Protein AF-A0A822ZE26-F1 (afdb_monomer_lite)

Structure (mmCIF, N/CA/C/O backbone):
data_AF-A0A822ZE26-F1
#
_entry.id   AF-A0A822ZE26-F1
#
loop_
_atom_site.group_PDB
_atom_site.id
_atom_site.type_symbol
_atom_site.label_atom_id
_atom_site.label_alt_id
_atom_site.label_comp_id
_atom_site.label_asym_id
_atom_site.label_entity_id
_atom_site.label_seq_id
_atom_site.pdbx_PDB_ins_code
_atom_site.Cartn_x
_atom_site.Cartn_y
_atom_site.Cartn_z
_atom_site.occupancy
_atom_site.B_iso_or_equiv
_atom_site.auth_seq_id
_atom_site.auth_comp_id
_atom_site.auth_asym_id
_atom_site.auth_atom_id
_atom_site.pdbx_PDB_model_num
ATOM 1 N N . MET A 1 1 ? 3.452 -26.596 19.863 1.00 40.47 1 MET A N 1
ATOM 2 C CA . MET A 1 1 ? 3.053 -25.620 18.832 1.00 40.47 1 MET A CA 1
ATOM 3 C C . MET A 1 1 ? 3.748 -24.331 19.234 1.00 40.47 1 MET A C 1
ATOM 5 O O . MET A 1 1 ? 3.285 -23.660 20.144 1.00 40.47 1 MET A O 1
ATOM 9 N N . GLU A 1 2 ? 4.978 -24.149 18.753 1.00 32.69 2 GLU A N 1
ATOM 10 C CA . GLU A 1 2 ? 5.875 -23.084 19.214 1.00 32.69 2 GLU A CA 1
ATOM 11 C C . GLU A 1 2 ? 5.427 -21.727 18.678 1.00 32.69 2 GLU A C 1
ATOM 13 O O . GLU A 1 2 ? 5.237 -21.546 17.477 1.00 32.69 2 GLU A O 1
ATOM 18 N N . THR A 1 3 ? 5.271 -20.776 19.589 1.00 40.97 3 THR A N 1
ATOM 19 C CA . THR A 1 3 ? 5.114 -19.358 19.300 1.00 40.97 3 THR A CA 1
ATOM 20 C C . THR A 1 3 ? 6.465 -18.793 18.876 1.00 40.97 3 THR A C 1
ATOM 22 O O . THR A 1 3 ? 7.366 -18.614 19.694 1.00 40.97 3 THR A O 1
ATOM 25 N N . SER A 1 4 ? 6.618 -18.509 17.584 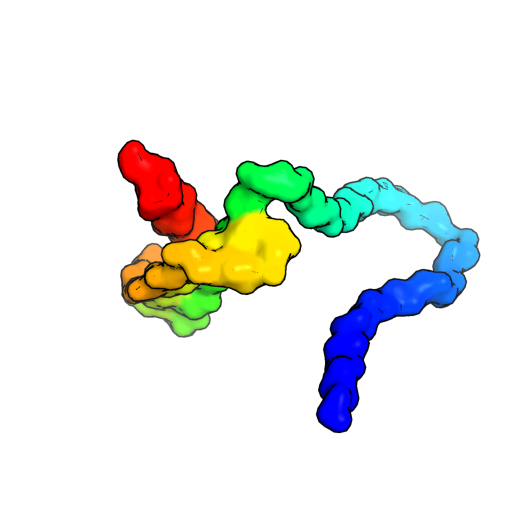1.00 39.78 4 SER A N 1
ATOM 26 C CA . SER A 1 4 ? 7.766 -17.772 17.061 1.00 39.78 4 SER A CA 1
ATOM 27 C C . SER A 1 4 ? 7.760 -16.362 17.653 1.00 39.78 4 SER A C 1
ATOM 29 O O . SER A 1 4 ? 6.996 -15.494 17.234 1.00 39.78 4 SER A O 1
ATOM 31 N N . GLN A 1 5 ? 8.582 -16.147 18.678 1.00 40.41 5 GLN A N 1
ATOM 32 C CA . GLN A 1 5 ? 8.841 -14.827 19.234 1.00 40.41 5 GLN A CA 1
ATOM 33 C C . GLN A 1 5 ? 9.514 -13.978 18.153 1.00 40.41 5 GLN A C 1
ATOM 35 O O . GLN A 1 5 ? 10.611 -14.291 17.692 1.00 40.41 5 GLN A O 1
ATOM 40 N N . ILE A 1 6 ? 8.834 -12.912 17.733 1.00 41.94 6 ILE A N 1
ATOM 41 C CA . ILE A 1 6 ? 9.416 -11.867 16.894 1.00 41.94 6 ILE A CA 1
ATOM 42 C C . ILE A 1 6 ? 10.587 -11.276 17.681 1.00 41.94 6 ILE A C 1
ATOM 44 O O . ILE A 1 6 ? 10.407 -10.685 18.746 1.00 41.94 6 ILE A O 1
ATOM 48 N N . LEU A 1 7 ? 11.793 -11.502 17.168 1.00 35.84 7 LEU A N 1
ATOM 49 C CA . LEU A 1 7 ? 13.047 -11.047 17.746 1.00 35.84 7 LEU A CA 1
ATOM 50 C C . LEU A 1 7 ? 13.082 -9.509 17.699 1.00 35.84 7 LEU A C 1
ATOM 52 O O . LEU A 1 7 ? 13.409 -8.917 16.672 1.00 35.84 7 LEU A O 1
ATOM 56 N N . LEU A 1 8 ? 12.729 -8.841 18.798 1.00 41.94 8 LEU A N 1
ATOM 57 C CA . LEU A 1 8 ? 13.092 -7.437 18.978 1.00 41.94 8 LEU A CA 1
ATOM 58 C C . LEU A 1 8 ? 14.615 -7.372 19.191 1.00 41.94 8 LEU A C 1
ATOM 60 O O . LEU A 1 8 ? 15.139 -8.152 19.994 1.00 41.94 8 LEU A O 1
ATOM 64 N N . PRO A 1 9 ? 15.351 -6.491 18.489 1.00 40.31 9 PRO A N 1
ATOM 65 C CA . PRO A 1 9 ? 16.794 -6.398 18.649 1.00 40.31 9 PRO A CA 1
ATOM 66 C C . PRO A 1 9 ? 17.147 -6.017 20.092 1.00 40.31 9 PRO A C 1
ATOM 68 O O . PRO A 1 9 ? 16.744 -4.979 20.616 1.00 40.31 9 PRO A O 1
ATOM 71 N N . ARG A 1 10 ? 17.901 -6.919 20.723 1.00 38.12 10 ARG A N 1
ATOM 72 C CA . ARG A 1 10 ? 18.459 -6.837 22.073 1.00 38.12 10 ARG A CA 1
ATOM 73 C C . ARG A 1 10 ? 19.414 -5.638 22.145 1.00 38.12 10 ARG A C 1
ATOM 75 O O . ARG A 1 10 ? 20.436 -5.621 21.463 1.00 38.12 10 ARG A O 1
ATOM 82 N N . LEU A 1 11 ? 19.069 -4.628 22.943 1.00 51.84 11 LEU A N 1
ATOM 83 C CA . LEU A 1 11 ? 19.940 -3.495 23.262 1.00 51.84 11 LEU A CA 1
ATOM 84 C C . LEU A 1 11 ? 21.046 -3.960 24.208 1.00 51.84 11 LEU A C 1
ATOM 86 O O . LEU A 1 11 ? 20.852 -3.977 25.420 1.00 51.84 11 LEU A O 1
ATOM 90 N N . GLU A 1 12 ? 22.211 -4.303 23.669 1.00 45.56 12 GLU A N 1
ATOM 91 C CA . GLU A 1 12 ? 23.421 -4.452 24.473 1.00 45.56 12 GLU A CA 1
ATOM 92 C C . GLU A 1 12 ? 24.575 -3.678 23.812 1.00 45.56 12 GLU A C 1
ATOM 94 O O . GLU A 1 12 ? 25.072 -4.036 22.749 1.00 45.56 12 GLU A O 1
ATOM 99 N N . ASN A 1 13 ? 24.985 -2.605 24.500 1.00 43.50 13 ASN A N 1
ATOM 100 C CA . ASN A 1 13 ? 26.258 -1.883 24.394 1.00 43.50 13 ASN A CA 1
ATOM 101 C C . ASN A 1 13 ? 26.494 -0.955 23.186 1.00 43.50 13 ASN A C 1
ATOM 103 O O . ASN A 1 13 ? 27.100 -1.321 22.185 1.00 43.50 13 ASN A O 1
ATOM 107 N N . CYS A 1 14 ? 26.192 0.332 23.375 1.00 39.91 14 CYS A N 1
ATOM 108 C CA . CYS A 1 14 ? 26.929 1.424 22.732 1.00 39.91 14 CYS A CA 1
ATOM 109 C C . CYS A 1 14 ? 27.424 2.389 23.815 1.00 39.91 14 CYS A C 1
ATOM 111 O O . CYS A 1 14 ? 26.717 3.302 24.234 1.00 39.91 14 CYS A O 1
ATOM 113 N N . SER A 1 15 ? 28.643 2.159 24.299 1.00 46.75 15 SER A N 1
ATOM 114 C CA . SER A 1 15 ? 29.382 3.095 25.143 1.00 46.75 15 SER A CA 1
ATOM 115 C C . SER A 1 15 ? 30.276 4.002 24.290 1.00 46.75 15 SER A C 1
ATOM 117 O O . SER A 1 15 ? 31.104 3.509 23.531 1.00 46.75 15 SER A O 1
ATOM 119 N N . LEU A 1 16 ? 30.130 5.315 24.515 1.00 50.00 16 LEU A N 1
ATOM 120 C CA . LEU A 1 16 ? 31.078 6.412 24.258 1.00 50.00 16 LEU A CA 1
ATOM 121 C C . LEU A 1 16 ? 31.517 6.656 22.802 1.00 50.00 16 LEU A C 1
ATOM 123 O O . LEU A 1 16 ? 32.584 6.246 22.359 1.00 50.00 16 LEU A O 1
ATOM 127 N N . GLY A 1 17 ? 30.748 7.493 22.110 1.00 39.28 17 GLY A N 1
ATOM 128 C CA . GLY A 1 17 ? 31.186 8.201 20.912 1.00 39.28 17 GLY A CA 1
ATOM 129 C C . GLY A 1 17 ? 30.169 9.275 20.558 1.00 39.28 17 GLY A C 1
ATOM 130 O O . GLY A 1 17 ? 28.975 9.002 20.536 1.00 39.28 17 GLY A O 1
ATOM 131 N N . ASN A 1 18 ? 30.629 10.506 20.350 1.00 51.47 18 ASN A N 1
ATOM 132 C CA . ASN A 1 18 ? 29.818 11.680 20.031 1.00 51.47 18 ASN A CA 1
ATOM 133 C C . ASN A 1 18 ? 29.145 11.530 18.651 1.00 51.47 18 ASN A C 1
ATOM 135 O O . ASN A 1 18 ? 29.582 12.107 17.658 1.00 51.47 18 ASN A O 1
ATOM 139 N N . CYS A 1 19 ? 28.101 10.712 18.576 1.00 47.06 19 CYS A N 1
ATOM 140 C CA . CYS A 1 19 ? 27.209 10.620 17.436 1.00 47.06 19 CYS A CA 1
ATOM 141 C C . CYS A 1 19 ? 26.096 11.634 17.679 1.00 47.06 19 CYS A C 1
ATOM 143 O O . CYS A 1 19 ? 25.377 11.525 18.671 1.00 47.06 19 CYS A O 1
ATOM 145 N N . LYS A 1 20 ? 25.937 12.623 16.792 1.00 50.94 20 LYS A N 1
ATOM 146 C CA . LYS A 1 20 ? 24.707 13.420 16.740 1.00 50.94 20 LYS A CA 1
ATOM 147 C C . LYS A 1 20 ? 23.558 12.432 16.558 1.00 50.94 20 LYS A C 1
ATOM 149 O O . LYS A 1 20 ? 23.343 11.962 15.443 1.00 50.94 20 LYS A O 1
ATOM 154 N N . SER A 1 21 ? 22.884 12.054 17.643 1.00 53.81 21 SER A N 1
ATOM 155 C CA . SER A 1 21 ? 21.741 11.160 17.562 1.00 53.81 21 SER A CA 1
ATOM 156 C C . SER A 1 21 ? 20.648 11.951 16.858 1.00 53.81 21 SER A C 1
ATOM 158 O O . SER A 1 21 ? 19.973 12.775 17.476 1.00 53.81 21 SER A O 1
ATOM 160 N N . GLY A 1 22 ? 20.494 11.749 15.548 1.00 57.78 22 GLY A N 1
ATOM 161 C CA . GLY A 1 22 ? 19.194 11.974 14.938 1.00 57.78 22 GLY A CA 1
ATOM 162 C C . GLY A 1 22 ? 18.213 11.206 15.810 1.00 57.78 22 GLY A C 1
ATOM 163 O O . GLY A 1 22 ? 18.431 10.020 16.054 1.00 57.78 22 GLY A O 1
ATOM 164 N N . SER A 1 23 ? 17.243 11.897 16.404 1.00 64.06 23 SER A N 1
ATOM 165 C CA . SER A 1 23 ? 16.259 11.256 17.264 1.00 64.06 23 SER A CA 1
ATOM 166 C C . SER A 1 23 ? 15.538 10.215 16.420 1.00 64.06 23 SER A C 1
ATOM 168 O O . SER A 1 23 ? 14.686 10.556 15.600 1.00 64.06 23 SER A O 1
ATOM 170 N N . THR A 1 24 ? 15.910 8.950 16.559 1.00 65.56 24 THR A N 1
ATOM 171 C CA . THR A 1 24 ? 15.146 7.863 15.973 1.00 65.56 24 THR A CA 1
ATOM 172 C C . THR A 1 24 ? 13.869 7.782 16.789 1.00 65.56 24 THR A C 1
ATOM 174 O O . THR A 1 24 ? 13.882 7.314 17.929 1.00 65.56 24 THR A O 1
ATOM 177 N N . SER A 1 25 ? 12.771 8.303 16.252 1.00 76.38 25 SER A N 1
ATOM 178 C CA . SER A 1 25 ? 11.455 8.000 16.790 1.00 76.38 25 SER A CA 1
ATOM 179 C C . SER A 1 25 ? 11.162 6.543 16.451 1.00 76.38 25 SER A C 1
ATOM 181 O O . SER A 1 25 ? 10.996 6.164 15.293 1.00 76.38 25 SER A O 1
ATOM 183 N N . PHE A 1 26 ? 11.153 5.693 17.470 1.00 81.56 26 PHE A N 1
ATOM 184 C CA . PHE A 1 26 ? 10.660 4.335 17.304 1.00 81.56 26 PHE A CA 1
ATOM 185 C C . PHE A 1 26 ? 9.156 4.400 17.065 1.00 81.56 26 PHE A C 1
ATOM 187 O O . PHE A 1 26 ? 8.441 5.051 17.832 1.00 81.56 26 PHE A O 1
ATOM 194 N N . TRP A 1 27 ? 8.684 3.724 16.017 1.00 79.00 27 TRP A N 1
ATOM 195 C CA . TRP A 1 27 ? 7.255 3.599 15.754 1.00 79.00 27 TRP A CA 1
ATOM 196 C C . TRP A 1 27 ? 6.554 3.046 16.998 1.00 79.00 27 TRP A C 1
ATOM 198 O O . TRP A 1 27 ? 6.953 2.010 17.531 1.00 79.00 27 TRP A O 1
ATOM 208 N N . GLN A 1 28 ? 5.530 3.758 17.462 1.00 81.00 28 GLN A N 1
ATOM 209 C CA . GLN A 1 28 ? 4.657 3.303 18.536 1.00 81.00 28 GLN A CA 1
ATOM 210 C C . GLN A 1 28 ? 3.336 2.840 17.924 1.00 81.00 28 GLN A C 1
ATOM 212 O O . GLN A 1 28 ? 2.847 3.487 16.991 1.00 81.00 28 GLN A O 1
ATOM 217 N N . PRO A 1 29 ? 2.746 1.741 18.422 1.00 74.94 29 PRO A N 1
ATOM 218 C CA . PRO A 1 29 ? 1.422 1.346 17.980 1.00 74.94 29 PRO A CA 1
ATOM 219 C C . PRO A 1 29 ? 0.398 2.439 18.307 1.00 74.94 29 PRO A C 1
ATOM 221 O O . PRO A 1 29 ? 0.513 3.091 19.349 1.00 74.94 29 PRO A O 1
ATOM 224 N N . PRO A 1 30 ? -0.598 2.658 17.431 1.00 77.75 30 PRO A N 1
ATOM 225 C CA . PRO A 1 30 ? -1.690 3.567 17.737 1.00 77.75 30 PRO A CA 1
ATOM 226 C C . PRO A 1 30 ? -2.506 3.040 18.928 1.00 77.75 30 PRO A C 1
ATOM 228 O O . PRO A 1 30 ? -2.455 1.853 19.261 1.00 77.75 30 PRO A O 1
ATOM 231 N N . SER A 1 31 ? -3.257 3.926 19.582 1.00 84.56 31 SER A N 1
ATOM 232 C CA . SER A 1 31 ? -4.134 3.569 20.701 1.00 84.56 31 SER A CA 1
ATOM 233 C C . SER A 1 31 ? -5.181 2.518 20.310 1.00 84.56 31 SER A C 1
ATOM 235 O O . SER A 1 31 ? -5.540 2.377 19.139 1.00 84.56 31 SER A O 1
ATOM 237 N N . ALA A 1 32 ? -5.724 1.806 21.299 1.00 86.06 32 ALA A N 1
ATOM 238 C CA . ALA A 1 32 ? -6.900 0.967 21.083 1.00 86.06 32 ALA A CA 1
ATOM 239 C C . ALA A 1 32 ? -8.054 1.795 20.482 1.00 86.06 32 ALA A C 1
ATOM 241 O O . ALA A 1 32 ? -8.221 2.968 20.823 1.00 86.06 32 ALA A O 1
ATOM 242 N N . GLY A 1 33 ? -8.828 1.192 19.577 1.00 85.19 33 GLY A N 1
ATOM 243 C CA . GLY A 1 33 ? -9.900 1.878 18.843 1.00 85.19 33 GLY A CA 1
ATOM 244 C C . GLY A 1 33 ? -9.437 2.673 17.615 1.00 85.19 33 GLY A C 1
ATOM 245 O O . GLY A 1 33 ? -10.253 3.347 16.995 1.00 85.19 33 GLY A O 1
ATOM 246 N N . THR A 1 34 ? -8.155 2.587 17.246 1.00 89.25 34 THR A N 1
ATOM 247 C CA . THR A 1 34 ? -7.632 3.142 15.988 1.00 89.25 34 THR A CA 1
ATOM 248 C C . THR A 1 34 ? -7.376 2.026 14.982 1.00 89.25 34 THR A C 1
ATOM 250 O O . THR A 1 34 ? -6.938 0.936 15.359 1.00 89.25 34 THR A O 1
ATOM 253 N N . LEU A 1 35 ? -7.586 2.319 13.700 1.00 89.50 35 LEU A N 1
ATOM 254 C CA . LEU A 1 35 ? -7.201 1.433 12.605 1.00 89.50 35 LEU A CA 1
ATOM 255 C C . LEU A 1 35 ? -5.781 1.761 12.135 1.00 89.50 35 LEU A C 1
ATOM 257 O O . LEU A 1 35 ? -5.336 2.911 12.144 1.00 89.50 35 LEU A O 1
ATOM 261 N N . LYS A 1 36 ? -5.045 0.717 11.763 1.00 91.50 36 LYS A N 1
ATOM 262 C CA . LYS A 1 36 ? -3.710 0.785 11.183 1.00 91.50 36 LYS A CA 1
ATOM 263 C C . LYS A 1 36 ? -3.782 0.332 9.736 1.00 91.50 36 LYS A C 1
ATOM 265 O O . LYS A 1 36 ? -4.242 -0.772 9.459 1.00 91.50 36 LYS A O 1
ATOM 270 N N . ILE A 1 37 ? -3.205 1.139 8.855 1.00 93.88 37 ILE A N 1
ATOM 271 C CA . ILE A 1 37 ? -3.006 0.793 7.452 1.00 93.88 37 ILE A CA 1
ATOM 272 C C . ILE A 1 37 ? -1.543 0.386 7.263 1.00 93.88 37 ILE A C 1
ATOM 274 O O . ILE A 1 37 ? -0.617 1.128 7.596 1.00 93.88 37 ILE A O 1
ATOM 278 N N . ASN A 1 38 ? -1.331 -0.830 6.779 1.00 94.56 38 ASN A N 1
ATOM 279 C CA . ASN A 1 38 ? -0.045 -1.339 6.329 1.00 94.56 38 ASN A CA 1
ATOM 280 C C . ASN A 1 38 ? -0.044 -1.268 4.800 1.00 94.56 38 ASN A C 1
ATOM 282 O O . ASN A 1 38 ? -0.951 -1.818 4.184 1.00 94.56 38 ASN A O 1
ATOM 286 N N . VAL A 1 39 ? 0.953 -0.612 4.211 1.00 96.56 39 VAL A N 1
ATOM 287 C CA . VAL A 1 39 ? 1.108 -0.481 2.756 1.00 96.56 39 VAL A CA 1
ATOM 288 C C . VAL A 1 39 ? 2.402 -1.146 2.316 1.00 96.56 39 VAL A C 1
ATOM 290 O O . VAL A 1 39 ? 3.344 -1.218 3.108 1.00 96.56 39 VAL A O 1
ATOM 293 N N . ASP A 1 40 ? 2.416 -1.637 1.087 1.00 97.31 40 ASP A N 1
ATOM 294 C CA . ASP A 1 40 ? 3.596 -2.171 0.415 1.00 97.31 40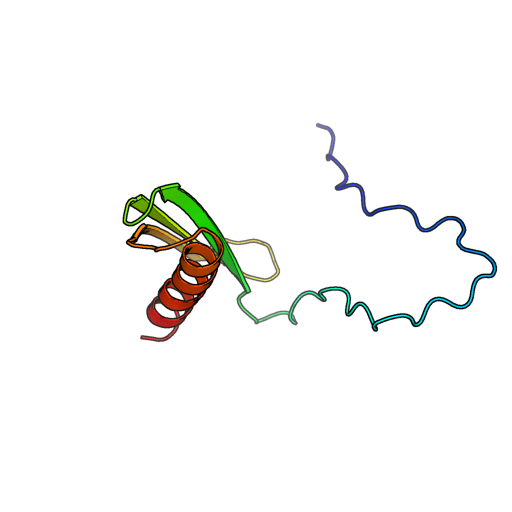 ASP A CA 1
ATOM 295 C C . ASP A 1 40 ? 3.461 -1.946 -1.097 1.00 97.31 40 ASP A C 1
ATOM 297 O O . ASP A 1 40 ? 2.346 -1.820 -1.627 1.00 97.31 40 ASP A O 1
ATOM 301 N N . ASP A 1 41 ? 4.587 -1.910 -1.800 1.00 97.62 41 ASP A N 1
ATOM 302 C CA . ASP A 1 41 ? 4.619 -1.777 -3.252 1.00 97.62 41 ASP A CA 1
ATOM 303 C C . ASP A 1 41 ? 5.427 -2.885 -3.929 1.00 97.62 41 ASP A C 1
ATOM 305 O O . ASP A 1 41 ? 6.252 -3.579 -3.339 1.00 97.62 41 ASP A O 1
ATOM 309 N N . GLY A 1 42 ? 5.164 -3.063 -5.220 1.00 97.75 42 GLY A N 1
ATOM 310 C CA . GLY A 1 42 ? 6.022 -3.854 -6.086 1.00 97.75 42 GLY A CA 1
ATOM 311 C C . GLY A 1 42 ? 6.490 -3.007 -7.253 1.00 97.75 42 GLY A C 1
ATOM 312 O O . GLY A 1 42 ? 5.676 -2.635 -8.093 1.00 97.75 42 GLY A O 1
ATOM 313 N N . PHE A 1 43 ?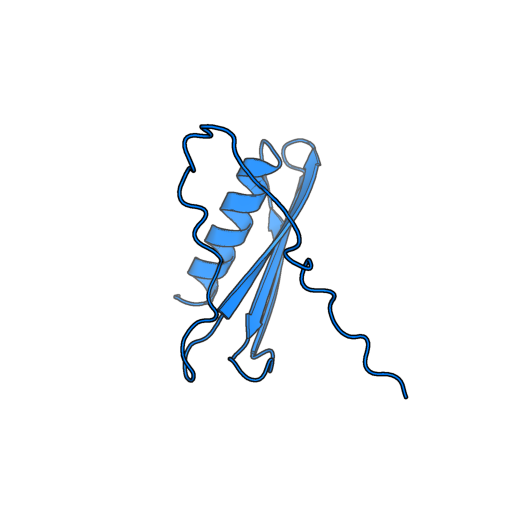 7.795 -2.769 -7.378 1.00 98.25 43 PHE A N 1
ATOM 314 C CA . PHE A 1 43 ? 8.381 -2.075 -8.524 1.00 98.25 43 PHE A CA 1
ATOM 315 C C . PHE A 1 43 ? 9.281 -3.003 -9.346 1.00 98.25 43 PHE A C 1
ATOM 317 O O . PHE A 1 43 ? 10.264 -3.544 -8.844 1.00 98.25 43 PHE A O 1
ATOM 324 N N . ILE A 1 44 ? 8.974 -3.155 -10.640 1.00 97.94 44 ILE A N 1
ATOM 325 C CA . ILE A 1 44 ? 9.784 -3.952 -11.581 1.00 97.94 44 ILE A CA 1
ATOM 326 C C . ILE A 1 44 ? 10.561 -3.037 -12.528 1.00 97.94 44 ILE A C 1
ATOM 328 O O . ILE A 1 44 ? 11.762 -3.200 -12.732 1.00 97.94 44 ILE A O 1
ATOM 332 N N . SER A 1 45 ? 9.862 -2.090 -13.151 1.00 97.62 45 SER A N 1
ATOM 333 C CA . SER A 1 45 ? 10.424 -1.146 -14.116 1.00 97.62 45 SER A CA 1
ATOM 334 C C . SER A 1 45 ? 9.516 0.081 -14.227 1.00 97.62 45 SER A C 1
ATOM 336 O O . SER A 1 45 ? 8.369 0.026 -13.775 1.00 97.62 45 SER A O 1
ATOM 338 N N . PRO A 1 46 ? 9.957 1.179 -14.868 1.00 97.31 46 PRO A N 1
ATOM 339 C CA . PRO A 1 46 ? 9.083 2.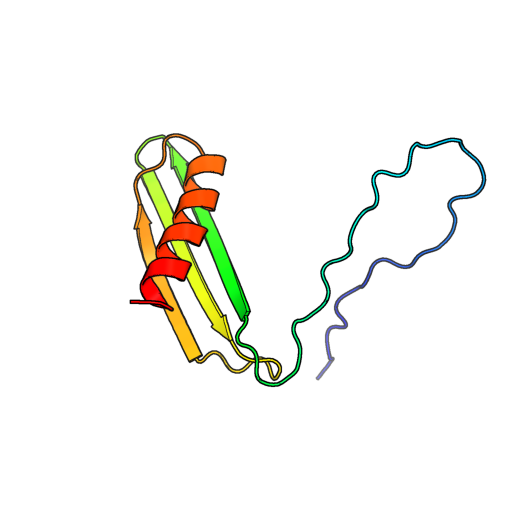319 -15.122 1.00 97.31 46 PRO A CA 1
ATOM 340 C C . PRO A 1 46 ? 7.762 1.891 -15.777 1.00 97.31 46 PRO A C 1
ATOM 342 O O . PRO A 1 46 ? 7.764 1.082 -16.706 1.00 97.31 46 PRO A O 1
ATOM 345 N N . ASN A 1 47 ? 6.644 2.419 -15.272 1.00 95.88 47 ASN A N 1
ATOM 346 C CA . ASN A 1 47 ? 5.271 2.071 -15.674 1.00 95.88 47 ASN A CA 1
ATOM 347 C C . ASN A 1 47 ? 4.870 0.598 -15.452 1.00 95.88 47 ASN A C 1
ATOM 349 O O . ASN A 1 47 ? 3.878 0.138 -16.009 1.00 95.88 47 ASN A O 1
ATOM 353 N N . LYS A 1 48 ? 5.628 -0.157 -14.652 1.00 97.75 48 LYS A N 1
ATOM 354 C CA . LYS A 1 48 ? 5.280 -1.515 -14.234 1.00 97.75 48 LYS A CA 1
ATOM 355 C C . LYS A 1 48 ? 5.501 -1.651 -12.735 1.00 97.75 48 LYS A C 1
ATOM 357 O O . LYS A 1 48 ? 6.574 -2.062 -12.282 1.00 97.75 48 LYS A O 1
ATOM 362 N N . ALA A 1 49 ? 4.466 -1.282 -11.994 1.00 98.12 49 ALA A N 1
ATOM 363 C CA . ALA A 1 49 ? 4.426 -1.400 -10.553 1.00 98.12 49 ALA A CA 1
ATOM 364 C C . ALA A 1 49 ? 3.069 -1.939 -10.075 1.00 98.12 49 ALA A C 1
ATOM 366 O O . ALA A 1 49 ? 2.117 -2.075 -10.847 1.00 98.12 49 ALA A O 1
ATOM 367 N N . SER A 1 50 ? 2.988 -2.252 -8.793 1.00 98.06 50 SER A N 1
ATOM 368 C CA . SER A 1 50 ? 1.773 -2.635 -8.084 1.00 98.06 50 SER A CA 1
ATOM 369 C C . SER A 1 50 ? 1.767 -2.009 -6.699 1.00 98.06 50 SER A C 1
ATOM 371 O O . SER A 1 50 ? 2.820 -1.646 -6.182 1.00 98.06 50 SER A O 1
ATOM 373 N N . PHE A 1 51 ? 0.591 -1.916 -6.098 1.00 97.62 51 PHE A N 1
ATOM 374 C CA . PHE A 1 51 ? 0.428 -1.558 -4.697 1.00 97.62 51 PHE A CA 1
ATOM 375 C C . PHE A 1 51 ? -0.398 -2.623 -3.986 1.00 97.62 51 PHE A C 1
ATOM 377 O O . PHE A 1 51 ? -1.203 -3.320 -4.612 1.00 97.62 51 PHE A O 1
ATOM 384 N N . GLY A 1 52 ? -0.220 -2.711 -2.676 1.00 97.19 52 GLY A N 1
ATOM 385 C CA . GLY A 1 52 ? -1.105 -3.444 -1.792 1.00 97.19 52 GLY A CA 1
ATOM 386 C C . GLY A 1 52 ? -1.228 -2.721 -0.463 1.00 97.19 52 GLY A C 1
ATOM 387 O O . GLY A 1 52 ? -0.278 -2.099 0.015 1.00 97.19 52 GLY A O 1
ATOM 388 N N . PHE A 1 53 ? -2.402 -2.808 0.147 1.00 96.94 53 PHE A N 1
ATOM 389 C CA . PHE A 1 53 ? -2.576 -2.381 1.523 1.00 96.94 53 PHE A CA 1
ATOM 390 C C . PHE A 1 53 ? -3.517 -3.304 2.283 1.00 96.94 53 PHE A C 1
ATOM 392 O O . PHE A 1 53 ? -4.344 -4.013 1.708 1.00 96.94 53 PHE A O 1
ATOM 399 N N . LEU A 1 54 ? -3.384 -3.275 3.604 1.00 95.75 54 LEU A N 1
ATOM 400 C CA . LEU A 1 54 ? -4.347 -3.865 4.518 1.00 95.75 54 LEU A CA 1
ATOM 401 C C . LEU A 1 54 ? -4.650 -2.897 5.653 1.00 95.75 54 LEU A C 1
ATOM 403 O O . LEU A 1 54 ? -3.753 -2.247 6.194 1.00 95.75 54 LEU A O 1
ATOM 407 N N . GLU A 1 55 ? -5.917 -2.848 6.030 1.00 94.19 55 GLU A N 1
ATOM 408 C CA . GLU A 1 55 ? -6.402 -2.153 7.209 1.00 94.19 55 GLU A CA 1
ATOM 409 C C . GLU A 1 55 ? -6.688 -3.171 8.310 1.00 94.19 55 GLU A C 1
ATOM 411 O O . GLU A 1 55 ? -7.308 -4.217 8.083 1.00 94.19 55 GLU A O 1
ATOM 416 N N . ARG A 1 56 ? -6.209 -2.883 9.518 1.00 92.62 56 ARG A N 1
ATOM 417 C CA . ARG A 1 56 ? -6.372 -3.755 10.680 1.00 92.62 56 ARG A CA 1
ATOM 418 C C . ARG A 1 56 ? -6.521 -2.974 11.972 1.00 92.62 56 ARG A C 1
ATOM 420 O O . ARG A 1 56 ? -5.993 -1.872 12.096 1.00 92.62 56 ARG A O 1
ATOM 427 N N . ASP A 1 57 ? -7.171 -3.574 12.955 1.00 90.25 57 ASP A N 1
ATOM 428 C CA . ASP A 1 57 ? -7.251 -3.003 14.298 1.00 90.25 57 ASP A CA 1
ATOM 429 C C . ASP A 1 57 ? -6.054 -3.388 15.188 1.00 90.25 57 ASP A C 1
ATOM 431 O O . ASP A 1 57 ? -5.080 -4.029 14.764 1.00 90.25 57 ASP A O 1
ATOM 435 N N . SER A 1 58 ? -6.121 -2.956 16.450 1.00 87.62 58 SER A N 1
ATOM 436 C CA . SER A 1 58 ? -5.123 -3.239 17.482 1.00 87.62 58 SER A CA 1
ATOM 437 C C . SER A 1 58 ? -5.061 -4.709 17.908 1.00 87.62 58 SER A C 1
ATOM 439 O O . SER A 1 58 ? -4.039 -5.121 18.452 1.00 87.62 58 SER A O 1
ATOM 441 N N . GLU A 1 59 ? -6.111 -5.497 17.664 1.00 87.31 59 GLU A N 1
ATOM 442 C CA . GLU A 1 59 ? -6.138 -6.941 17.938 1.00 87.31 59 GLU A CA 1
ATOM 443 C C . GLU A 1 59 ? -5.558 -7.754 16.769 1.00 87.31 59 GLU A C 1
ATOM 445 O O . GLU A 1 59 ? -5.309 -8.952 16.891 1.00 87.31 59 GLU A O 1
ATOM 450 N N . GLY A 1 60 ? -5.273 -7.088 15.646 1.00 85.81 60 GLY A N 1
ATOM 451 C CA . GLY A 1 60 ? -4.746 -7.707 14.438 1.00 85.81 60 GLY A CA 1
ATOM 452 C C . GLY A 1 60 ? -5.833 -8.263 13.524 1.00 85.81 60 GLY A C 1
ATOM 453 O O . GLY A 1 60 ? -5.492 -8.938 12.552 1.00 85.81 60 GLY A O 1
ATOM 454 N N . VAL A 1 61 ? -7.111 -7.970 13.788 1.00 91.19 61 VAL A N 1
ATOM 455 C CA . VAL A 1 61 ? -8.196 -8.318 12.870 1.00 91.19 61 VAL A CA 1
ATOM 456 C C . VAL A 1 61 ? -8.056 -7.450 11.632 1.00 91.19 61 VAL A C 1
ATOM 458 O O . VAL A 1 61 ? -7.961 -6.225 11.716 1.00 91.19 61 VAL A O 1
ATOM 461 N N . CYS A 1 62 ? -8.011 -8.101 10.475 1.00 93.19 62 CYS A N 1
ATOM 462 C CA . CYS A 1 62 ? -7.976 -7.424 9.194 1.00 93.19 62 CYS A CA 1
ATOM 463 C C . CYS A 1 62 ? -9.403 -7.096 8.754 1.00 93.19 62 CYS A C 1
ATOM 465 O O . CYS A 1 62 ? -10.238 -7.991 8.627 1.00 93.19 62 CYS A O 1
ATOM 467 N N . TRP A 1 63 ? -9.660 -5.812 8.531 1.00 91.81 63 TRP A N 1
ATOM 468 C CA . TRP A 1 63 ? -10.962 -5.293 8.118 1.00 91.81 63 TRP A CA 1
ATOM 469 C C . TRP A 1 63 ? -11.053 -5.151 6.600 1.00 91.81 63 TRP A C 1
ATOM 471 O O . TRP A 1 63 ? -12.130 -5.311 6.028 1.00 91.81 63 TRP A O 1
ATOM 481 N N . MET A 1 64 ? -9.919 -4.891 5.947 1.00 92.69 64 MET A N 1
ATOM 482 C CA . MET A 1 64 ? -9.855 -4.640 4.514 1.00 92.69 64 MET A CA 1
ATOM 483 C C . MET A 1 64 ? -8.486 -4.999 3.948 1.00 92.69 64 MET A C 1
ATOM 485 O O . MET A 1 64 ? -7.463 -4.799 4.604 1.00 92.69 64 MET A O 1
ATOM 489 N N . ILE A 1 65 ? -8.483 -5.498 2.715 1.00 95.44 65 ILE A N 1
ATOM 490 C CA . ILE A 1 65 ? -7.291 -5.726 1.901 1.00 95.44 65 ILE A CA 1
ATOM 491 C C . ILE A 1 65 ? -7.640 -5.305 0.483 1.00 95.44 65 ILE A C 1
ATOM 493 O O . ILE A 1 65 ? -8.695 -5.687 -0.021 1.00 95.44 65 ILE A O 1
ATOM 497 N N . GLU A 1 66 ? -6.750 -4.566 -0.159 1.00 96.06 66 GLU A N 1
ATOM 498 C CA . GLU A 1 66 ? -6.896 -4.187 -1.559 1.00 96.06 66 GLU A CA 1
ATOM 499 C C . GLU A 1 66 ? -5.516 -4.105 -2.210 1.00 96.06 66 GLU A C 1
ATOM 501 O O . GLU A 1 66 ? -4.490 -3.931 -1.541 1.00 96.06 66 GLU A O 1
ATOM 506 N N . GLY A 1 67 ? -5.479 -4.253 -3.528 1.00 96.50 67 GLY A N 1
ATOM 507 C CA . GLY A 1 67 ? -4.242 -4.136 -4.274 1.00 96.50 67 GLY A CA 1
ATOM 508 C C . GLY A 1 67 ? -4.467 -4.200 -5.770 1.00 96.50 67 GLY A C 1
ATOM 509 O O . GLY A 1 67 ? -5.437 -4.765 -6.270 1.00 96.50 67 GLY A O 1
ATOM 510 N N . GLY A 1 68 ? -3.529 -3.632 -6.513 1.00 96.56 68 GLY A N 1
ATOM 511 C CA . GLY A 1 68 ? -3.686 -3.532 -7.949 1.00 96.56 68 GLY A CA 1
ATOM 512 C C . GLY A 1 68 ? -2.439 -3.061 -8.675 1.00 96.56 68 GLY A C 1
ATOM 513 O O . GLY A 1 68 ? -1.418 -2.734 -8.060 1.00 96.56 68 GLY A O 1
ATOM 514 N N . PRO A 1 69 ? -2.498 -3.041 -10.014 1.00 97.19 69 PRO A N 1
ATOM 515 C CA . PRO A 1 69 ? -1.443 -2.456 -10.820 1.00 97.19 69 PRO A CA 1
ATOM 516 C C . PRO A 1 69 ? -1.389 -0.938 -10.608 1.00 97.19 69 PRO A C 1
ATOM 518 O O . PRO A 1 69 ? -2.415 -0.273 -10.487 1.00 97.19 69 PRO A O 1
ATO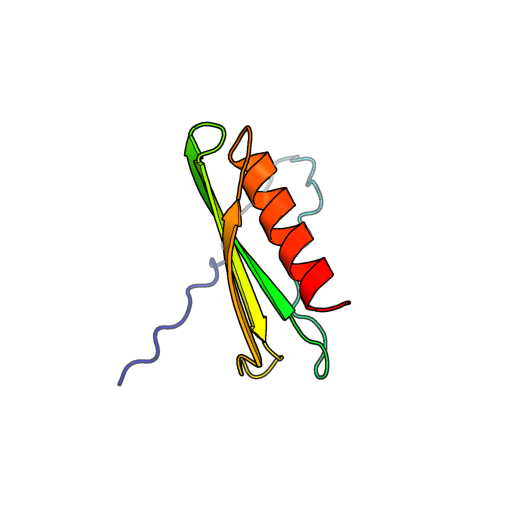M 521 N N . THR A 1 70 ? -0.185 -0.372 -10.636 1.00 95.75 70 THR A N 1
ATOM 522 C CA . THR A 1 70 ? 0.028 1.077 -10.665 1.00 95.75 70 THR A CA 1
ATOM 523 C C . THR A 1 70 ? 1.182 1.438 -11.594 1.00 95.75 70 THR A C 1
ATOM 525 O O . THR A 1 70 ? 2.014 0.611 -11.967 1.00 95.75 70 THR A O 1
ATOM 528 N N . ASN A 1 71 ? 1.242 2.706 -11.983 1.00 96.25 71 ASN A N 1
ATOM 529 C CA . ASN A 1 71 ? 2.344 3.237 -12.775 1.00 96.25 71 ASN A CA 1
ATOM 530 C C . ASN A 1 71 ? 3.268 4.040 -11.870 1.00 96.25 71 ASN A C 1
ATOM 532 O O . ASN A 1 71 ? 2.833 5.021 -11.277 1.00 96.25 71 ASN A O 1
ATOM 536 N N . ALA A 1 72 ? 4.549 3.695 -11.812 1.00 97.69 72 ALA A N 1
ATOM 537 C CA . ALA A 1 72 ? 5.548 4.470 -11.084 1.00 97.69 72 ALA A CA 1
ATOM 538 C C . ALA A 1 72 ? 6.811 4.651 -11.929 1.00 97.69 72 ALA A C 1
ATOM 540 O O . ALA A 1 72 ? 7.144 3.801 -12.756 1.00 97.69 72 ALA A O 1
ATOM 541 N N . SER A 1 73 ? 7.509 5.771 -11.734 1.00 97.81 73 SER A N 1
ATOM 542 C CA . SER A 1 73 ? 8.795 6.049 -12.387 1.00 97.81 73 SER A CA 1
ATOM 543 C C . SER A 1 73 ? 9.988 5.479 -11.612 1.00 97.81 73 SER A C 1
ATOM 545 O O . SER A 1 73 ? 11.059 5.303 -12.188 1.00 97.81 73 SER A O 1
ATOM 547 N N . SER A 1 74 ? 9.806 5.175 -10.327 1.00 97.94 74 SER A N 1
ATOM 548 C CA . SER A 1 74 ? 10.798 4.570 -9.438 1.00 97.94 74 SER A CA 1
ATOM 549 C C . SER A 1 74 ? 10.103 3.815 -8.301 1.00 97.94 74 SER A C 1
ATOM 551 O O . SER A 1 74 ? 8.918 4.043 -8.055 1.00 97.94 74 SER A O 1
ATOM 553 N N . ALA A 1 75 ? 10.851 2.978 -7.577 1.00 97.00 75 ALA A N 1
ATOM 554 C CA . ALA A 1 75 ? 10.356 2.300 -6.375 1.00 97.00 75 ALA A CA 1
ATOM 555 C C . ALA A 1 75 ? 9.831 3.296 -5.326 1.00 97.00 75 ALA A C 1
ATOM 557 O O . ALA A 1 75 ? 8.716 3.164 -4.853 1.00 97.00 75 ALA A O 1
ATOM 558 N N . LEU A 1 76 ? 10.553 4.393 -5.064 1.00 97.75 76 LEU A N 1
ATOM 559 C CA . LEU A 1 76 ? 10.097 5.404 -4.098 1.00 97.75 76 LEU A CA 1
ATOM 560 C C . LEU A 1 76 ? 8.762 6.065 -4.498 1.00 97.75 76 LEU A C 1
ATOM 562 O O . LEU A 1 76 ? 7.965 6.440 -3.643 1.00 97.75 76 LEU A O 1
ATOM 566 N N . VAL A 1 77 ? 8.512 6.225 -5.802 1.00 97.81 77 VAL A N 1
ATOM 567 C CA . VAL A 1 77 ? 7.221 6.729 -6.294 1.00 97.81 77 VAL A CA 1
ATOM 568 C C . VAL A 1 77 ? 6.129 5.668 -6.153 1.00 97.81 77 VAL A C 1
ATOM 570 O O . VAL A 1 77 ? 4.980 6.033 -5.923 1.00 97.81 77 VAL A O 1
ATOM 573 N N . ALA A 1 78 ? 6.461 4.383 -6.284 1.00 97.69 78 ALA A N 1
ATOM 574 C CA . ALA A 1 78 ? 5.522 3.289 -6.060 1.00 97.69 78 ALA A CA 1
ATOM 575 C C . ALA A 1 78 ? 5.108 3.205 -4.579 1.00 97.69 78 ALA A C 1
ATOM 577 O O . ALA A 1 78 ? 3.909 3.215 -4.318 1.00 97.69 78 ALA A O 1
ATOM 578 N N . GLU A 1 79 ? 6.053 3.299 -3.636 1.00 96.94 79 GLU A N 1
ATOM 579 C CA . GLU A 1 79 ? 5.779 3.416 -2.190 1.00 96.94 79 GLU A CA 1
ATOM 580 C C . GLU A 1 79 ? 4.818 4.576 -1.878 1.00 96.94 79 GLU A C 1
ATOM 582 O O . GLU A 1 79 ? 3.786 4.422 -1.221 1.00 96.94 79 GLU A O 1
ATOM 587 N N . ALA A 1 80 ? 5.125 5.772 -2.399 1.00 97.19 80 ALA A N 1
ATOM 588 C CA . ALA A 1 80 ? 4.294 6.954 -2.179 1.00 97.19 80 ALA A CA 1
ATOM 589 C C . ALA A 1 80 ? 2.882 6.785 -2.762 1.00 97.19 80 ALA A C 1
ATOM 591 O O . ALA A 1 80 ? 1.907 7.278 -2.190 1.00 97.19 80 ALA A O 1
ATOM 592 N N . LYS A 1 81 ? 2.763 6.081 -3.892 1.00 96.56 81 LYS A N 1
ATOM 593 C CA . LYS A 1 81 ? 1.473 5.760 -4.504 1.00 96.56 81 LYS A CA 1
ATOM 594 C C . LYS A 1 81 ? 0.701 4.717 -3.711 1.00 96.56 81 LYS A C 1
ATOM 596 O O . LYS A 1 81 ? -0.490 4.914 -3.526 1.00 96.56 81 LYS A O 1
ATOM 601 N N . ALA A 1 82 ? 1.347 3.671 -3.202 1.00 97.00 82 ALA A N 1
ATOM 602 C CA . ALA A 1 82 ? 0.694 2.681 -2.350 1.00 97.00 82 ALA A CA 1
ATOM 603 C C . ALA A 1 82 ? 0.058 3.342 -1.117 1.00 97.00 82 ALA A C 1
ATOM 605 O O . ALA A 1 82 ? -1.100 3.078 -0.798 1.00 97.00 82 ALA A O 1
ATOM 606 N N . LEU A 1 83 ? 0.773 4.284 -0.492 1.00 96.56 83 LEU A N 1
ATOM 607 C CA . LEU A 1 83 ? 0.227 5.102 0.592 1.00 96.56 83 LEU A CA 1
ATOM 608 C C . LEU A 1 83 ? -0.957 5.970 0.143 1.00 96.56 83 LEU A C 1
ATOM 610 O O . LEU A 1 83 ? -1.962 6.045 0.848 1.00 96.56 83 LEU A O 1
ATOM 614 N N . TYR A 1 84 ? -0.844 6.630 -1.010 1.00 95.31 84 TYR A N 1
ATOM 615 C CA . TYR A 1 84 ? -1.904 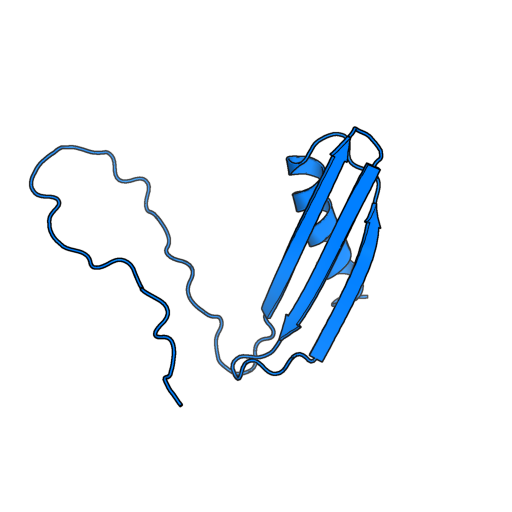7.482 -1.550 1.00 95.31 84 TYR A CA 1
ATOM 616 C C . TYR A 1 84 ? -3.198 6.705 -1.829 1.00 95.31 84 TYR A C 1
ATOM 618 O O . TYR A 1 84 ? -4.259 7.124 -1.372 1.00 95.31 84 TYR A O 1
ATOM 626 N N . GLU A 1 85 ? -3.106 5.563 -2.516 1.00 94.50 85 GLU A N 1
ATOM 627 C CA . GLU A 1 85 ? -4.259 4.704 -2.822 1.00 94.50 85 GLU A CA 1
ATOM 628 C C . GLU A 1 85 ? -4.933 4.204 -1.539 1.00 94.50 85 GLU A C 1
ATOM 630 O O . GLU A 1 85 ? -6.155 4.259 -1.415 1.00 94.50 85 GLU A O 1
ATOM 635 N N . ALA A 1 86 ? -4.146 3.793 -0.541 1.00 94.44 86 ALA A N 1
ATOM 636 C CA . ALA A 1 86 ? -4.690 3.318 0.725 1.00 94.44 86 ALA A CA 1
ATOM 637 C C . ALA A 1 86 ? -5.452 4.416 1.491 1.00 94.44 86 ALA A C 1
ATOM 639 O O . ALA A 1 86 ? -6.513 4.156 2.056 1.00 94.44 86 ALA A O 1
ATOM 640 N N . ILE A 1 87 ? -4.948 5.657 1.485 1.00 93.25 87 ILE A N 1
ATOM 641 C CA . ILE A 1 87 ? -5.631 6.794 2.123 1.00 93.25 87 ILE A CA 1
ATOM 642 C C . ILE A 1 87 ? -6.931 7.137 1.391 1.00 93.25 87 ILE A C 1
ATOM 644 O O . ILE A 1 87 ? -7.944 7.360 2.052 1.00 93.25 87 ILE A O 1
ATOM 648 N N . LEU A 1 88 ? -6.914 7.182 0.054 1.00 91.06 88 LEU A N 1
ATOM 649 C CA . LEU A 1 88 ? -8.117 7.457 -0.736 1.00 91.06 88 LEU A CA 1
ATOM 650 C C . LEU A 1 88 ? -9.209 6.417 -0.497 1.00 91.06 88 LEU A C 1
ATOM 652 O O . LEU A 1 88 ? -10.383 6.761 -0.433 1.00 91.06 88 LEU A O 1
ATOM 656 N N . PHE A 1 89 ? -8.825 5.149 -0.377 1.00 87.81 89 PHE A N 1
ATOM 657 C CA . PHE A 1 89 ? -9.789 4.070 -0.219 1.00 87.81 89 PHE A CA 1
ATOM 658 C C . PHE A 1 89 ? -10.437 4.070 1.170 1.00 87.81 89 PHE A C 1
ATOM 660 O O . PHE A 1 89 ? -11.644 3.872 1.293 1.00 87.81 89 PHE A O 1
ATOM 667 N N . VAL A 1 90 ? -9.644 4.305 2.221 1.00 83.88 90 VAL A N 1
ATOM 668 C CA . VAL A 1 90 ? -10.133 4.307 3.611 1.00 83.88 90 VAL A CA 1
ATOM 669 C C . VAL A 1 90 ? -10.881 5.605 3.956 1.00 83.88 90 VAL A C 1
ATOM 671 O O . VAL A 1 90 ? -11.713 5.614 4.863 1.00 83.88 90 VAL A O 1
ATOM 674 N N . ASN A 1 91 ? -10.637 6.697 3.225 1.00 77.94 91 ASN A N 1
ATOM 675 C CA . ASN A 1 91 ? -11.313 7.983 3.407 1.00 77.94 91 ASN A CA 1
ATOM 676 C C . ASN A 1 91 ? -11.914 8.505 2.082 1.00 77.94 91 ASN A C 1
ATOM 678 O O . ASN A 1 91 ? -11.348 9.437 1.497 1.00 77.94 91 ASN A O 1
ATOM 682 N N . PRO A 1 92 ? -13.010 7.887 1.600 1.00 58.53 92 PRO A N 1
ATOM 683 C CA . PRO A 1 92 ? -13.612 8.185 0.300 1.00 58.53 92 PRO A CA 1
ATOM 684 C C . PRO A 1 92 ? -14.260 9.574 0.200 1.00 58.53 92 PRO A C 1
ATOM 686 O O . PRO A 1 92 ? -14.755 10.099 1.226 1.00 58.53 92 PRO A O 1
#

Sequence (92 aa):
METSQILLPRLENCSLGNCKSGSTSFWQPPSAGTLKINVDDGFISPNKASFGFLERDSEGVCWMIEGGPTNASSALVAEAKALYEAILFVNP

Foldseek 3Di:
DDDDPPDDDDDDDDPDDPDPPPPPDDDDDDDAPDKDKDKDKADDAAQWIKIKIWIAGPVGDTPDIDMDTDGDHDRVRRRVVNVVVRCVVVPD

Organism: Nelumbo nucifera (NCBI:txid4432)

Secondary structure (DSSP, 8-state):
---------------S---------PPPPPPTT--EEEEEEEEEETTEEEEEEEEE-TT--EEEEEEEEE--SSHHHHHHHHHHHHHHHH--

Radius of gyration: 17.9 Å; chains: 1; bounding box: 45×39×41 Å

pLDDT: mean 80.09, std 21.74, range [32.69, 98.25]